Protein AF-A0A382RWQ9-F1 (afdb_monomer_lite)

pLDDT: mean 78.15, std 11.89, range [47.72, 90.38]

Radius of gyration: 14.44 Å; chains: 1; bounding box: 28×22×45 Å

Structure (mmCIF, N/CA/C/O backbone):
data_AF-A0A382RWQ9-F1
#
_entry.id   AF-A0A382RWQ9-F1
#
loop_
_atom_site.group_PDB
_atom_site.id
_atom_site.type_symbol
_atom_site.label_atom_id
_atom_site.label_alt_id
_atom_site.label_comp_id
_atom_site.label_asym_id
_atom_site.label_entity_id
_atom_site.label_seq_id
_atom_site.pdbx_PDB_ins_code
_atom_site.Cartn_x
_atom_site.Cartn_y
_atom_site.Cartn_z
_atom_site.occupancy
_atom_site.B_iso_or_equiv
_atom_site.auth_seq_id
_atom_site.auth_comp_id
_atom_site.auth_asym_id
_atom_site.auth_atom_id
_atom_site.pdbx_PDB_model_num
ATOM 1 N N . MET A 1 1 ? -18.315 0.513 5.921 1.00 67.69 1 MET A N 1
ATOM 2 C CA . MET A 1 1 ? -17.005 1.185 5.805 1.00 67.69 1 MET A CA 1
ATOM 3 C C . MET A 1 1 ? -17.236 2.655 5.472 1.00 67.69 1 MET A C 1
ATOM 5 O O . MET A 1 1 ? -17.317 2.983 4.294 1.00 67.69 1 MET A O 1
ATOM 9 N N . PRO A 1 2 ? -17.462 3.523 6.472 1.00 83.31 2 PRO A N 1
ATOM 10 C CA . PRO A 1 2 ? -17.598 4.962 6.246 1.00 83.31 2 PRO A CA 1
ATOM 11 C C . PRO A 1 2 ? -16.254 5.668 5.994 1.00 83.31 2 PRO A C 1
ATOM 13 O O . PRO A 1 2 ? -16.260 6.767 5.448 1.00 83.31 2 PRO A O 1
ATOM 16 N N . TYR A 1 3 ? -15.119 5.039 6.327 1.00 87.44 3 TYR A N 1
ATOM 17 C CA . TYR A 1 3 ? -13.780 5.611 6.150 1.00 87.44 3 TYR A CA 1
ATOM 18 C C . TYR A 1 3 ? -12.905 4.724 5.259 1.00 87.44 3 TYR A C 1
ATOM 20 O O . TYR A 1 3 ? -13.071 3.502 5.217 1.00 87.44 3 TYR A O 1
ATOM 28 N N . PHE A 1 4 ? -11.967 5.337 4.537 1.00 87.56 4 PHE A N 1
ATOM 29 C CA . PHE A 1 4 ? -10.981 4.624 3.729 1.00 87.56 4 PHE A CA 1
ATOM 30 C C . PHE A 1 4 ? -9.651 5.380 3.678 1.00 87.56 4 PHE A C 1
ATOM 32 O O . PHE A 1 4 ? -9.621 6.607 3.745 1.00 87.56 4 PHE A O 1
ATOM 39 N N . VAL A 1 5 ? -8.558 4.640 3.494 1.00 85.94 5 VAL A N 1
ATOM 40 C CA . VAL A 1 5 ? -7.229 5.191 3.194 1.00 85.94 5 VAL A CA 1
ATOM 41 C C . VAL A 1 5 ? -6.775 4.645 1.850 1.00 85.94 5 VAL A C 1
ATOM 43 O O . VAL A 1 5 ? -6.874 3.444 1.595 1.00 85.94 5 VAL A O 1
ATOM 46 N N . ASN A 1 6 ? -6.291 5.531 0.979 1.00 87.19 6 ASN A N 1
ATOM 47 C CA . ASN A 1 6 ? -5.769 5.166 -0.332 1.00 87.19 6 ASN A CA 1
ATOM 48 C C . ASN A 1 6 ? -4.247 5.329 -0.367 1.00 87.19 6 ASN A C 1
ATOM 50 O O . ASN A 1 6 ? -3.725 6.443 -0.320 1.00 87.19 6 ASN A O 1
ATOM 54 N N . PHE A 1 7 ? -3.540 4.213 -0.495 1.00 85.44 7 PHE A N 1
ATOM 55 C CA . PHE A 1 7 ? -2.096 4.184 -0.662 1.00 85.44 7 PHE A CA 1
ATOM 56 C C . PHE A 1 7 ? -1.753 4.258 -2.146 1.00 85.44 7 PHE A C 1
ATOM 58 O O . PHE A 1 7 ? -1.911 3.281 -2.877 1.00 85.44 7 PHE A O 1
ATOM 65 N N . LEU A 1 8 ? -1.259 5.415 -2.587 1.00 86.06 8 LEU A N 1
ATOM 66 C CA . LEU A 1 8 ? -0.831 5.639 -3.966 1.00 86.06 8 LEU A CA 1
ATOM 67 C C . LEU A 1 8 ? 0.671 5.383 -4.107 1.00 86.06 8 LEU A C 1
ATOM 69 O O . LEU A 1 8 ? 1.488 5.970 -3.395 1.00 86.06 8 LEU A O 1
ATOM 73 N N . ARG A 1 9 ? 1.048 4.530 -5.060 1.00 84.19 9 ARG A N 1
ATOM 74 C CA . ARG A 1 9 ? 2.442 4.265 -5.422 1.00 84.19 9 ARG A CA 1
ATOM 75 C C . ARG A 1 9 ? 2.674 4.570 -6.894 1.00 84.19 9 ARG A C 1
ATOM 77 O O . ARG A 1 9 ? 1.885 4.181 -7.753 1.00 84.19 9 ARG A O 1
ATOM 84 N N . PHE A 1 10 ? 3.799 5.226 -7.163 1.00 85.25 10 PHE A N 1
ATOM 85 C CA . PHE A 1 10 ? 4.319 5.495 -8.501 1.00 85.25 10 PHE A CA 1
ATOM 86 C C . PHE A 1 10 ? 5.549 4.608 -8.714 1.00 85.25 10 PHE A C 1
ATOM 88 O O . PHE A 1 10 ? 6.634 4.946 -8.235 1.00 85.25 10 PHE A O 1
ATOM 95 N N . PRO A 1 11 ? 5.403 3.439 -9.358 1.00 81.94 11 PRO A N 1
ATOM 96 C CA . PRO A 1 11 ? 6.523 2.550 -9.607 1.00 81.94 11 PRO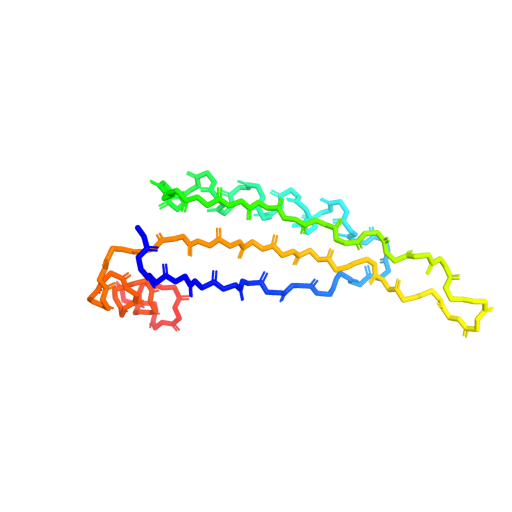 A CA 1
ATOM 97 C C . PRO A 1 11 ? 7.552 3.231 -10.509 1.00 81.94 11 PRO A C 1
ATOM 99 O O . PRO A 1 11 ? 7.206 3.803 -11.543 1.00 81.94 11 PRO A O 1
ATOM 102 N N . GLY A 1 12 ? 8.831 3.121 -10.152 1.00 80.81 12 GLY A N 1
ATOM 103 C CA . GLY A 1 12 ? 9.910 3.480 -11.070 1.00 80.81 12 GLY A CA 1
ATOM 104 C C . GLY A 1 12 ? 9.915 2.583 -12.323 1.00 80.81 12 GLY A C 1
ATOM 105 O O . GLY A 1 12 ? 9.295 1.510 -12.317 1.00 80.81 12 GLY A O 1
ATOM 106 N N . PRO A 1 13 ? 10.641 2.968 -13.388 1.00 79.81 13 PRO A N 1
ATOM 107 C CA . PRO A 1 13 ? 10.743 2.179 -14.616 1.00 79.81 13 PRO A CA 1
ATOM 108 C C . PRO A 1 13 ? 11.096 0.709 -14.339 1.00 79.81 13 PRO A C 1
ATOM 110 O O . PRO A 1 13 ? 11.987 0.420 -13.543 1.00 79.81 13 PRO A O 1
ATOM 113 N N . GLY A 1 14 ? 10.363 -0.226 -14.954 1.00 81.62 14 GLY A N 1
ATOM 114 C CA . GLY A 1 14 ? 10.575 -1.672 -14.792 1.00 81.62 14 GLY A CA 1
ATOM 115 C C . GLY A 1 14 ? 10.126 -2.282 -13.453 1.00 81.62 14 GLY A C 1
ATOM 116 O O . GLY A 1 14 ? 10.216 -3.495 -13.289 1.00 81.62 14 GLY A O 1
ATOM 117 N N . ASN A 1 15 ? 9.610 -1.492 -12.501 1.00 84.56 15 ASN A N 1
ATOM 118 C CA . ASN A 1 15 ? 9.253 -1.980 -11.158 1.00 84.56 15 ASN A CA 1
ATOM 119 C C . ASN A 1 15 ? 7.746 -2.164 -10.923 1.00 84.56 15 ASN A C 1
ATOM 121 O O . ASN A 1 15 ? 7.349 -2.507 -9.812 1.00 84.56 15 ASN A O 1
ATOM 125 N N . ALA A 1 16 ? 6.900 -1.970 -11.940 1.00 82.75 16 ALA A N 1
ATOM 126 C CA . ALA A 1 16 ? 5.443 -2.038 -11.795 1.00 82.75 16 ALA A CA 1
ATOM 127 C C . ALA A 1 16 ? 4.963 -3.351 -11.147 1.00 82.75 16 ALA A C 1
ATOM 129 O O . ALA A 1 16 ? 4.249 -3.314 -10.150 1.00 82.75 16 ALA A O 1
ATOM 130 N N . PHE A 1 17 ? 5.414 -4.508 -11.640 1.00 85.12 17 PHE A N 1
ATOM 131 C CA . PHE A 1 17 ? 5.012 -5.805 -11.081 1.00 85.12 17 PHE A CA 1
ATOM 132 C C . PHE A 1 17 ? 5.548 -6.042 -9.666 1.00 85.12 17 PHE A C 1
ATOM 134 O O . PHE A 1 17 ? 4.816 -6.541 -8.821 1.00 85.12 17 PHE A O 1
ATOM 141 N N . LYS A 1 18 ? 6.771 -5.589 -9.363 1.00 88.44 18 LYS A N 1
ATOM 142 C CA . LYS A 1 18 ? 7.322 -5.673 -8.001 1.00 88.44 18 LYS A CA 1
ATOM 143 C C . LYS A 1 18 ? 6.484 -4.873 -7.005 1.00 88.44 18 LYS A C 1
ATOM 145 O O . LYS A 1 18 ? 6.197 -5.349 -5.912 1.00 88.44 18 LYS A O 1
ATOM 150 N N . VAL A 1 19 ? 6.074 -3.662 -7.387 1.00 87.00 19 VAL A N 1
ATOM 151 C CA . VAL A 1 19 ? 5.199 -2.828 -6.552 1.00 87.00 19 VAL A CA 1
ATOM 152 C C . VAL A 1 19 ? 3.806 -3.452 -6.438 1.00 87.00 19 VAL A C 1
ATOM 154 O O . VAL A 1 19 ? 3.235 -3.439 -5.352 1.00 87.00 19 VAL A O 1
ATOM 157 N N . LEU A 1 20 ? 3.273 -4.048 -7.509 1.00 86.75 20 LEU A N 1
ATOM 158 C CA . LEU A 1 20 ? 1.991 -4.757 -7.472 1.00 86.75 20 LEU A CA 1
ATOM 159 C C . LEU A 1 20 ? 2.017 -5.933 -6.489 1.00 86.75 20 LEU A C 1
ATOM 161 O O . LEU A 1 20 ? 1.103 -6.069 -5.678 1.00 86.75 20 LEU A O 1
ATOM 165 N N . ASP A 1 21 ? 3.056 -6.761 -6.537 1.00 89.94 21 ASP A N 1
ATOM 166 C CA . ASP A 1 21 ? 3.189 -7.915 -5.647 1.00 89.94 21 ASP A CA 1
ATOM 167 C C . ASP A 1 21 ? 3.364 -7.483 -4.187 1.00 89.94 21 ASP A C 1
ATOM 169 O O . ASP A 1 21 ? 2.724 -8.046 -3.299 1.00 89.94 21 ASP A O 1
ATOM 173 N N . ALA A 1 22 ? 4.125 -6.412 -3.938 1.00 89.69 22 ALA A N 1
ATOM 174 C CA . ALA A 1 22 ? 4.228 -5.816 -2.608 1.00 89.69 22 ALA A CA 1
ATOM 175 C C . ALA A 1 22 ? 2.870 -5.300 -2.092 1.00 89.69 22 ALA A C 1
ATOM 177 O O . ALA A 1 22 ? 2.539 -5.505 -0.927 1.00 89.69 22 ALA A O 1
ATOM 178 N N . MET A 1 23 ? 2.050 -4.678 -2.948 1.00 88.25 23 MET A N 1
ATOM 179 C CA . MET A 1 23 ? 0.705 -4.221 -2.569 1.00 88.25 23 MET A CA 1
ATOM 180 C C . MET A 1 23 ? -0.247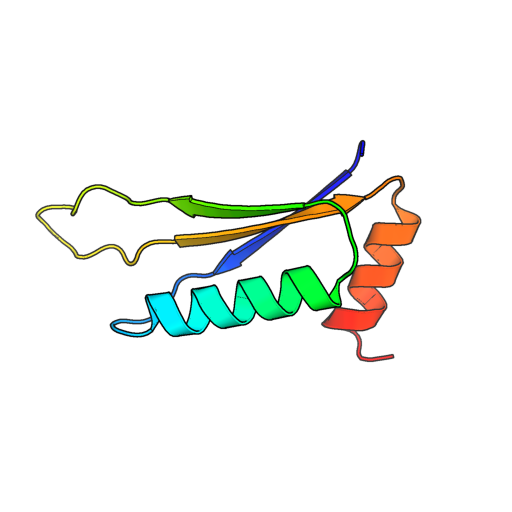 -5.391 -2.288 1.00 88.25 23 MET A C 1
ATOM 182 O O . MET A 1 23 ? -1.040 -5.307 -1.354 1.00 88.25 23 MET A O 1
ATOM 186 N N . LYS A 1 24 ? -0.152 -6.499 -3.038 1.00 88.56 24 LYS A N 1
ATOM 187 C CA . LYS A 1 24 ? -0.912 -7.734 -2.758 1.00 88.56 24 LYS A CA 1
ATOM 188 C C . LYS A 1 24 ? -0.534 -8.334 -1.408 1.00 88.56 24 LYS A C 1
ATOM 190 O O . LYS A 1 24 ? -1.423 -8.678 -0.633 1.00 88.56 24 LYS A O 1
ATOM 195 N N . ALA A 1 25 ? 0.763 -8.419 -1.116 1.00 88.81 25 ALA A N 1
ATOM 196 C CA . ALA A 1 25 ? 1.254 -8.886 0.175 1.00 88.81 25 ALA A CA 1
ATOM 197 C C . ALA A 1 25 ? 0.778 -7.979 1.321 1.00 88.81 25 ALA A C 1
ATOM 199 O O . ALA A 1 25 ? 0.268 -8.480 2.320 1.00 88.81 25 ALA A O 1
ATOM 200 N N . ALA A 1 26 ? 0.859 -6.654 1.152 1.00 84.25 26 ALA A N 1
ATOM 201 C CA . ALA A 1 26 ? 0.369 -5.692 2.138 1.00 84.25 26 ALA A CA 1
ATOM 202 C C . ALA A 1 26 ? -1.147 -5.812 2.368 1.00 84.25 26 ALA A C 1
ATOM 204 O O . ALA A 1 26 ? -1.599 -5.785 3.508 1.00 84.25 26 ALA A O 1
ATOM 205 N N . HIS A 1 27 ? -1.936 -5.998 1.305 1.00 85.50 27 HIS A N 1
ATOM 206 C CA . HIS A 1 27 ? -3.380 -6.194 1.420 1.00 85.50 27 HIS A CA 1
ATOM 207 C C . HIS A 1 27 ? -3.733 -7.479 2.181 1.00 85.50 27 HIS A C 1
ATOM 209 O O . HIS A 1 27 ? -4.568 -7.442 3.083 1.00 85.50 27 HIS A O 1
ATOM 215 N N . ALA A 1 28 ? -3.061 -8.591 1.865 1.00 86.38 28 ALA A N 1
ATOM 216 C CA . ALA A 1 28 ? -3.247 -9.857 2.570 1.00 86.38 28 ALA A CA 1
ATOM 217 C C . ALA A 1 28 ? -2.851 -9.754 4.054 1.00 86.38 28 ALA A C 1
ATOM 219 O O . ALA A 1 28 ? -3.572 -10.251 4.914 1.00 86.38 28 ALA A O 1
ATOM 220 N N . ALA A 1 29 ? -1.743 -9.068 4.359 1.00 83.25 29 ALA A N 1
ATOM 221 C CA . ALA A 1 29 ? -1.266 -8.864 5.726 1.00 83.25 29 ALA A CA 1
ATOM 222 C C . ALA A 1 29 ? -2.161 -7.918 6.543 1.00 83.25 29 ALA A C 1
ATOM 224 O O . ALA A 1 29 ? -2.316 -8.108 7.746 1.00 83.25 29 ALA A O 1
ATOM 225 N N . ALA A 1 30 ? -2.775 -6.917 5.904 1.00 78.75 30 ALA A N 1
ATOM 226 C CA . ALA A 1 30 ? -3.646 -5.963 6.585 1.00 78.75 30 ALA A CA 1
ATOM 227 C C . ALA A 1 30 ? -4.927 -6.608 7.136 1.00 78.75 30 ALA A C 1
ATOM 229 O O . ALA A 1 30 ? -5.530 -6.034 8.045 1.00 78.75 30 ALA A O 1
ATOM 230 N N . GLY A 1 31 ? -5.358 -7.749 6.572 1.00 77.88 31 GLY A N 1
ATOM 231 C CA . GLY A 1 31 ? -6.534 -8.506 7.018 1.00 77.88 31 GLY A CA 1
ATOM 232 C C . GLY A 1 31 ? -7.852 -7.726 6.948 1.00 77.88 31 GLY A C 1
ATOM 233 O O . GLY A 1 31 ? -8.821 -8.091 7.609 1.00 77.88 31 GLY A O 1
ATOM 234 N N . ARG A 1 32 ? -7.883 -6.627 6.186 1.00 77.56 32 ARG A N 1
ATOM 235 C CA . ARG A 1 32 ? -8.987 -5.662 6.141 1.00 77.56 32 ARG A CA 1
ATOM 236 C C . ARG A 1 32 ? -9.686 -5.675 4.781 1.00 77.56 32 ARG A C 1
ATOM 238 O O . ARG A 1 32 ? -9.023 -5.871 3.759 1.00 77.56 32 ARG A O 1
ATOM 245 N N . PRO A 1 33 ? -11.005 -5.414 4.743 1.00 75.69 33 PRO A N 1
ATOM 246 C CA . PRO A 1 33 ? -11.723 -5.241 3.488 1.00 75.69 33 PRO A CA 1
ATOM 247 C C . PRO A 1 33 ? -11.140 -4.060 2.699 1.00 75.69 33 PRO A C 1
ATOM 249 O O . PRO A 1 33 ? -10.848 -2.998 3.250 1.00 75.69 33 PRO A O 1
ATOM 252 N N . GLY A 1 34 ? -10.943 -4.251 1.398 1.00 79.38 34 GLY A N 1
ATOM 253 C CA . GLY A 1 34 ? -10.256 -3.286 0.546 1.00 79.38 34 GLY A CA 1
ATOM 254 C C . GLY A 1 34 ? -10.013 -3.829 -0.856 1.00 79.38 34 GLY A C 1
ATOM 255 O O . GLY A 1 34 ? -10.275 -5.000 -1.107 1.00 79.38 34 GLY A O 1
ATOM 256 N N . ASN A 1 35 ? -9.509 -2.980 -1.754 1.00 80.56 35 ASN A N 1
ATOM 257 C CA . ASN A 1 35 ? -9.230 -3.334 -3.148 1.00 80.56 35 ASN A CA 1
ATOM 258 C C . ASN A 1 35 ? -7.889 -2.756 -3.613 1.00 80.56 35 ASN A C 1
ATOM 260 O O . ASN A 1 35 ? -7.524 -1.634 -3.260 1.00 80.56 35 ASN A O 1
ATOM 264 N N . ILE A 1 36 ? -7.194 -3.490 -4.482 1.00 78.75 36 ILE A N 1
ATOM 265 C CA . ILE A 1 36 ? -6.038 -2.986 -5.234 1.00 78.75 36 ILE A CA 1
ATOM 266 C C . ILE A 1 36 ? -6.510 -2.570 -6.624 1.00 78.75 36 ILE A C 1
ATOM 268 O O . ILE A 1 36 ? -7.159 -3.349 -7.321 1.00 78.75 36 ILE A O 1
ATOM 272 N N . THR A 1 37 ? -6.157 -1.360 -7.049 1.00 77.75 37 THR A N 1
ATOM 273 C CA . THR A 1 37 ? -6.444 -0.855 -8.393 1.00 77.75 37 THR A CA 1
ATOM 274 C C . THR A 1 37 ? -5.157 -0.416 -9.084 1.00 77.75 37 THR A C 1
ATOM 276 O O . THR A 1 37 ? -4.289 0.218 -8.488 1.00 77.75 37 THR A O 1
ATOM 279 N N . VAL A 1 38 ? -5.012 -0.771 -10.359 1.00 74.38 38 VAL A N 1
ATOM 280 C CA . VAL A 1 38 ? -3.885 -0.357 -11.204 1.00 74.38 38 VAL A CA 1
ATOM 281 C C . VAL A 1 38 ? -4.467 0.432 -12.372 1.00 74.38 38 VAL A C 1
ATOM 283 O O . VAL A 1 38 ? -4.968 -0.184 -13.316 1.00 74.38 38 VAL A O 1
ATOM 286 N N . PRO A 1 39 ? -4.474 1.779 -12.333 1.00 65.06 39 PRO A N 1
ATOM 287 C CA . PRO A 1 39 ? -4.930 2.568 -13.461 1.00 65.06 39 PRO A CA 1
ATOM 288 C C . PRO A 1 39 ? -3.944 2.388 -14.612 1.00 65.06 39 PRO A C 1
ATOM 290 O O . PRO A 1 39 ? -2.795 2.836 -14.557 1.00 65.06 39 PRO A O 1
ATOM 293 N N . VAL A 1 40 ? -4.400 1.729 -15.672 1.00 59.50 40 VAL A N 1
ATOM 294 C CA . VAL A 1 40 ? -3.664 1.669 -16.931 1.00 59.50 40 VAL A CA 1
ATOM 295 C C . VAL A 1 40 ? -3.965 2.965 -17.674 1.00 59.50 40 VAL A C 1
ATOM 297 O O . VAL A 1 40 ? -4.989 3.091 -18.341 1.00 59.50 40 VAL A O 1
ATOM 300 N N . SER A 1 41 ? -3.104 3.972 -17.512 1.00 55.88 41 SER A N 1
ATOM 301 C CA . SER A 1 41 ? -3.163 5.148 -18.383 1.00 55.88 41 SER A CA 1
ATOM 302 C C . SER A 1 41 ? -2.802 4.718 -19.801 1.00 55.88 41 SER A C 1
ATOM 304 O O . SER A 1 41 ? -1.825 3.992 -19.995 1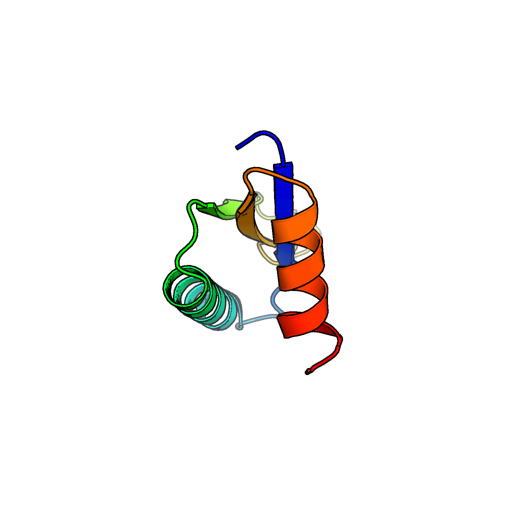.00 55.88 41 SER A O 1
ATOM 306 N N . ALA A 1 42 ? -3.535 5.221 -20.797 1.00 51.34 42 ALA A N 1
ATOM 307 C CA . ALA A 1 42 ? -3.061 5.186 -22.174 1.00 51.34 42 ALA A CA 1
ATOM 308 C C . ALA A 1 42 ? -1.656 5.807 -22.231 1.00 51.34 42 ALA A C 1
ATOM 310 O O . ALA A 1 42 ? -1.373 6.774 -21.510 1.00 51.34 42 ALA A O 1
ATOM 311 N N . ALA A 1 43 ? -0.773 5.229 -23.051 1.00 52.88 43 ALA A N 1
ATOM 312 C CA . ALA A 1 43 ? 0.557 5.773 -23.272 1.00 52.88 43 ALA A CA 1
ATOM 313 C C . ALA A 1 43 ? 0.415 7.237 -23.710 1.00 52.88 43 ALA A C 1
ATOM 315 O O . ALA A 1 43 ? -0.158 7.526 -24.759 1.00 52.88 43 ALA A O 1
ATOM 316 N N . ASN A 1 44 ? 0.894 8.171 -22.888 1.00 50.78 44 ASN A N 1
ATOM 317 C CA . ASN A 1 44 ? 1.026 9.553 -23.320 1.00 50.78 44 ASN A CA 1
ATOM 318 C C . ASN A 1 44 ? 2.087 9.565 -24.443 1.00 50.78 44 ASN A C 1
ATOM 320 O O . ASN A 1 44 ? 3.201 9.093 -24.198 1.00 50.78 44 ASN A O 1
ATOM 324 N N . PRO A 1 45 ? 1.784 10.095 -25.646 1.00 56.06 45 PRO A N 1
ATOM 325 C CA . PRO A 1 45 ? 2.723 10.115 -26.772 1.00 56.06 45 PRO A CA 1
ATOM 326 C C . PRO A 1 45 ? 4.057 10.799 -26.444 1.00 56.06 45 PRO A C 1
ATOM 328 O O . PRO A 1 45 ? 5.063 10.544 -27.096 1.00 56.06 45 PRO A O 1
ATOM 331 N N . VAL A 1 46 ? 4.058 11.672 -25.431 1.00 59.50 46 VAL A N 1
ATOM 332 C CA . VAL A 1 46 ? 5.187 12.534 -25.055 1.00 59.50 46 VAL A CA 1
ATOM 333 C C . VAL A 1 46 ? 5.880 12.064 -23.766 1.00 59.50 46 VAL A C 1
ATOM 335 O O . VAL A 1 46 ? 6.825 12.691 -23.297 1.00 59.50 46 VAL A O 1
ATOM 338 N N . GLY A 1 47 ? 5.436 10.961 -23.157 1.00 54.31 47 GLY A N 1
ATOM 339 C CA . GLY A 1 47 ? 6.098 10.414 -21.976 1.00 54.31 47 GLY A CA 1
ATOM 340 C C . GLY A 1 47 ? 5.433 9.154 -21.444 1.00 54.31 47 GLY A C 1
ATOM 341 O O . GLY A 1 47 ? 4.226 9.127 -21.222 1.00 54.31 47 GLY A O 1
ATOM 342 N N . SER A 1 48 ? 6.236 8.126 -21.172 1.00 57.38 48 SER A N 1
ATOM 343 C CA . SER A 1 48 ? 5.800 6.939 -20.433 1.00 57.38 48 SER A CA 1
ATOM 344 C C . SER A 1 48 ? 5.458 7.357 -19.001 1.00 57.38 48 SER A C 1
ATOM 346 O O . SER A 1 48 ? 6.327 7.405 -18.133 1.00 57.38 48 SER A O 1
ATOM 348 N N . ARG A 1 49 ? 4.209 7.767 -18.748 1.00 54.69 49 ARG A N 1
ATOM 349 C CA . ARG A 1 49 ? 3.737 7.959 -17.374 1.00 54.69 49 ARG A CA 1
ATOM 350 C C . ARG A 1 49 ? 3.662 6.558 -16.762 1.00 54.69 49 ARG A C 1
ATOM 352 O O . ARG A 1 49 ? 2.899 5.744 -17.285 1.00 54.69 49 ARG A O 1
ATOM 359 N N . PRO A 1 50 ? 4.453 6.238 -15.725 1.00 58.97 50 PRO A N 1
ATOM 360 C CA . PRO A 1 50 ? 4.389 4.920 -15.115 1.00 58.97 50 PRO A CA 1
ATOM 361 C C . PRO A 1 50 ? 2.967 4.684 -14.596 1.00 58.97 50 PRO A C 1
ATOM 363 O O . PRO A 1 50 ? 2.346 5.593 -14.042 1.00 58.97 50 PRO A O 1
ATOM 366 N N . GLY A 1 51 ? 2.438 3.478 -14.817 1.00 70.88 51 GLY A N 1
ATOM 367 C CA . GLY A 1 51 ? 1.135 3.088 -14.282 1.00 70.88 51 GLY A CA 1
ATOM 368 C C . GLY A 1 51 ? 1.115 3.278 -12.766 1.00 70.88 51 GLY A C 1
ATOM 369 O O . GLY A 1 51 ? 2.082 2.939 -12.090 1.00 70.88 51 GLY A O 1
ATOM 370 N N . LEU A 1 52 ? 0.039 3.854 -12.236 1.00 79.38 52 LEU A N 1
ATOM 371 C CA . LEU A 1 52 ? -0.133 4.016 -10.794 1.00 79.38 52 LEU A CA 1
ATOM 372 C C . LEU A 1 52 ? -0.558 2.674 -10.182 1.00 79.38 52 LEU A C 1
ATOM 374 O O . LEU A 1 52 ? -1.212 1.866 -10.836 1.00 79.38 52 LEU A O 1
ATOM 378 N N . ILE A 1 53 ? -0.199 2.420 -8.928 1.00 82.50 53 ILE A N 1
ATOM 379 C CA . ILE A 1 53 ? -0.750 1.293 -8.169 1.00 82.50 53 ILE A CA 1
ATOM 380 C C . ILE A 1 53 ? -1.350 1.855 -6.888 1.00 82.50 53 ILE A C 1
ATOM 382 O O . ILE A 1 53 ? -0.670 2.543 -6.129 1.00 82.50 53 ILE A O 1
ATOM 386 N N . SER A 1 54 ? -2.637 1.600 -6.688 1.00 86.00 54 SER A N 1
ATOM 387 C CA . SER A 1 54 ? -3.428 2.065 -5.556 1.00 86.00 54 SER A CA 1
ATOM 388 C C . SER A 1 54 ? -3.893 0.871 -4.732 1.00 86.00 54 SER A C 1
ATOM 390 O O . SER A 1 54 ? -4.373 -0.119 -5.282 1.00 86.00 54 SER A O 1
ATOM 392 N N . LEU A 1 55 ? -3.766 0.973 -3.413 1.00 86.75 55 LEU A N 1
ATOM 393 C CA . LEU A 1 55 ? -4.378 0.061 -2.452 1.00 86.75 55 LEU A CA 1
ATOM 394 C C . LEU A 1 55 ? -5.348 0.867 -1.590 1.00 86.75 55 LEU A C 1
ATOM 396 O O . LEU A 1 55 ? -4.936 1.794 -0.898 1.00 86.75 55 LEU A O 1
ATOM 400 N N . VAL A 1 56 ? -6.627 0.511 -1.625 1.00 85.31 56 VAL A N 1
ATOM 401 C CA . VAL A 1 56 ? -7.662 1.110 -0.782 1.00 85.31 56 VAL A CA 1
ATOM 402 C C . VAL A 1 56 ? -7.956 0.161 0.370 1.00 85.31 56 VAL A C 1
ATOM 404 O O . VAL A 1 56 ? -8.422 -0.951 0.134 1.00 85.31 56 VAL A O 1
ATOM 407 N N . GLY A 1 57 ? -7.695 0.605 1.599 1.00 85.38 57 GLY A N 1
ATOM 408 C CA . GLY A 1 57 ? -8.128 -0.071 2.824 1.00 85.38 57 GLY A CA 1
ATOM 409 C C . GLY A 1 57 ? -9.382 0.595 3.383 1.00 85.38 57 GLY A C 1
ATOM 410 O O . GLY A 1 57 ? -9.428 1.823 3.471 1.00 85.38 57 GLY A O 1
ATOM 411 N N . GLY A 1 58 ? -10.400 -0.193 3.724 1.00 86.19 58 GLY A N 1
ATOM 412 C CA . GLY A 1 58 ? -11.633 0.288 4.342 1.00 86.19 58 GLY A CA 1
ATOM 413 C C . GLY A 1 58 ? -11.615 0.160 5.864 1.00 86.19 58 GLY A C 1
ATOM 414 O O . GLY A 1 58 ? -11.069 -0.801 6.405 1.00 86.19 58 GLY A O 1
ATOM 415 N N . PHE A 1 59 ? -12.245 1.123 6.535 1.00 87.81 59 PHE A N 1
ATOM 416 C CA . PHE A 1 59 ? -12.287 1.248 7.993 1.00 87.81 59 PHE A CA 1
ATOM 417 C C . PHE A 1 59 ? -13.714 1.549 8.466 1.00 87.81 59 PHE A C 1
ATOM 419 O O . PHE A 1 59 ? -14.527 2.148 7.743 1.00 87.81 59 PHE A O 1
ATOM 426 N N . THR A 1 60 ? -14.044 1.092 9.672 1.00 87.69 60 THR A N 1
ATOM 427 C CA . THR A 1 60 ? -15.377 1.235 10.274 1.00 87.69 60 THR A CA 1
ATOM 428 C C . THR A 1 60 ? -15.522 2.548 11.036 1.00 87.69 60 THR A C 1
ATOM 430 O O . THR A 1 60 ? -16.579 3.172 10.974 1.00 87.69 60 THR A O 1
ATOM 433 N N . ASN A 1 61 ? -14.467 2.984 11.717 1.00 89.69 61 ASN A N 1
ATOM 434 C CA . ASN A 1 61 ? -14.413 4.198 12.532 1.00 89.69 61 ASN A CA 1
ATOM 435 C C . ASN A 1 61 ? -13.032 4.868 12.395 1.00 89.69 61 ASN A C 1
ATOM 437 O O . ASN A 1 61 ? -12.159 4.349 11.696 1.00 89.69 61 ASN A O 1
ATOM 441 N N . LEU A 1 62 ? -12.861 6.039 13.015 1.00 90.00 62 LEU A N 1
ATOM 442 C CA . LEU A 1 62 ? -11.592 6.772 12.989 1.00 90.00 62 LEU A CA 1
ATOM 443 C C . LEU A 1 62 ? -10.521 6.123 13.878 1.00 90.00 62 LEU A C 1
ATOM 445 O O . LEU A 1 62 ? -9.364 6.112 13.479 1.00 90.00 62 LEU A O 1
ATOM 449 N N . ASP A 1 63 ? -10.898 5.480 14.987 1.00 90.38 63 ASP A N 1
ATOM 450 C CA . ASP A 1 63 ? -9.949 4.788 15.874 1.00 90.38 63 ASP A CA 1
ATOM 451 C C . ASP A 1 63 ? -9.163 3.687 15.133 1.00 90.38 63 ASP A C 1
ATOM 453 O O . ASP A 1 63 ? -7.968 3.500 15.346 1.00 90.38 63 ASP A O 1
ATOM 457 N N . GLU A 1 64 ? -9.809 2.963 14.211 1.00 86.94 64 GLU A N 1
ATOM 458 C CA . GLU A 1 64 ? -9.145 1.963 13.365 1.00 86.94 64 GLU A CA 1
ATOM 459 C C . GLU A 1 64 ? -8.159 2.586 12.358 1.00 86.94 64 GLU A C 1
ATOM 461 O O . GLU A 1 64 ? -7.212 1.911 11.938 1.00 86.94 64 GLU A O 1
ATOM 466 N N . VAL A 1 65 ? -8.392 3.838 11.944 1.00 86.44 65 VAL A N 1
ATOM 467 C CA . VAL A 1 65 ? -7.483 4.598 11.073 1.00 86.44 65 VAL A CA 1
ATOM 468 C C . VAL A 1 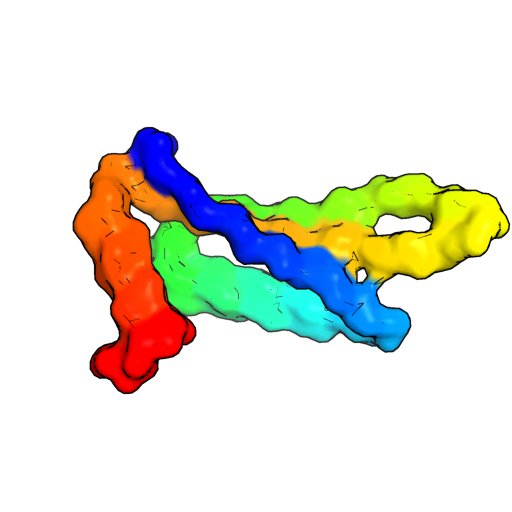65 ? -6.272 5.058 11.875 1.00 86.44 65 VAL A C 1
ATOM 470 O O . VAL A 1 65 ? -5.150 4.853 11.416 1.00 86.44 65 VAL A O 1
ATOM 473 N N . ASP A 1 66 ? -6.493 5.599 13.072 1.00 88.06 66 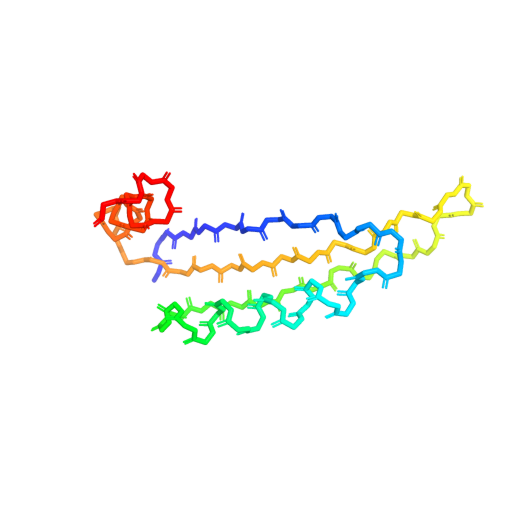ASP A N 1
ATOM 474 C CA . ASP A 1 66 ? -5.431 6.055 13.973 1.00 88.06 66 ASP A CA 1
ATOM 475 C C . ASP A 1 66 ? -4.536 4.884 14.392 1.00 88.06 66 ASP A C 1
ATOM 477 O O . ASP A 1 66 ? -3.318 4.950 14.244 1.00 88.06 66 ASP A O 1
ATOM 481 N N . LEU A 1 67 ? -5.130 3.746 14.772 1.00 86.25 67 LEU A N 1
ATOM 482 C CA . LEU A 1 67 ? -4.381 2.526 15.083 1.00 86.25 67 LEU A CA 1
ATOM 483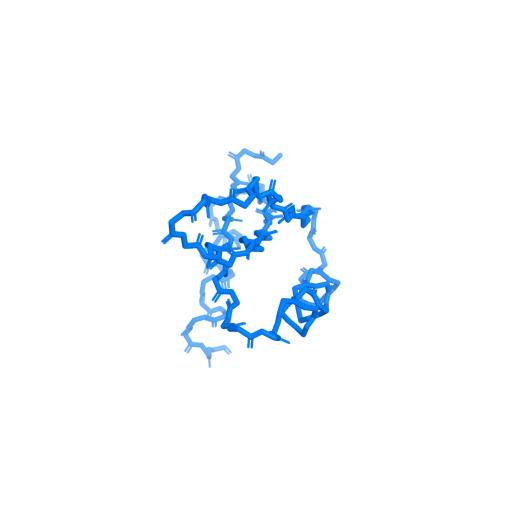 C C . LEU A 1 67 ? -3.507 2.071 13.906 1.00 86.25 67 LEU A C 1
ATOM 485 O O . LEU A 1 67 ? -2.367 1.657 14.100 1.00 86.25 67 LEU A O 1
ATOM 489 N N . MET A 1 68 ? -4.030 2.137 12.678 1.00 84.88 68 MET A N 1
ATOM 490 C CA . MET A 1 68 ? -3.250 1.821 11.481 1.00 84.88 68 MET A CA 1
ATOM 491 C C . MET A 1 68 ? -2.105 2.823 11.292 1.00 84.88 68 MET A C 1
ATOM 493 O O . MET A 1 68 ? -0.996 2.417 10.953 1.00 84.88 68 MET A O 1
ATOM 497 N N . GLN A 1 69 ? -2.328 4.113 11.540 1.00 82.19 69 GLN A N 1
ATOM 498 C CA . GLN A 1 69 ? -1.270 5.110 11.419 1.00 82.19 69 GLN A CA 1
ATOM 499 C C . GLN A 1 69 ? -0.144 4.888 12.432 1.00 82.19 69 GLN A C 1
ATOM 501 O O . GLN A 1 69 ? 1.015 4.856 12.023 1.00 82.19 69 GLN A O 1
ATOM 506 N N . THR A 1 70 ? -0.467 4.639 13.699 1.00 82.31 70 THR A N 1
ATOM 507 C CA . THR A 1 70 ? 0.538 4.354 14.732 1.00 82.31 70 THR A CA 1
ATOM 508 C C . THR A 1 70 ? 1.324 3.080 14.413 1.00 82.31 70 THR A C 1
ATOM 510 O O . THR A 1 70 ? 2.552 3.106 14.350 1.00 82.31 70 THR A O 1
ATOM 513 N N . GLN A 1 71 ? 0.634 1.991 14.056 1.00 77.31 71 GLN A N 1
ATOM 514 C CA . GLN A 1 71 ? 1.280 0.708 13.741 1.00 77.31 71 GLN A CA 1
ATOM 515 C C . GLN A 1 71 ? 2.204 0.760 12.514 1.00 77.31 71 GLN A C 1
ATOM 517 O O . GLN A 1 71 ? 3.221 0.071 12.475 1.00 77.31 71 GLN A O 1
ATOM 522 N N . PHE A 1 72 ? 1.845 1.522 11.474 1.00 70.88 72 PHE A N 1
ATOM 523 C CA . PHE A 1 72 ? 2.580 1.511 10.202 1.00 70.88 72 PHE A CA 1
ATOM 524 C C . PHE A 1 72 ? 3.526 2.697 10.001 1.00 70.88 72 PHE A C 1
ATOM 526 O O . PHE A 1 72 ? 4.471 2.574 9.217 1.00 70.88 72 PHE A O 1
ATOM 533 N N . PHE A 1 73 ? 3.279 3.841 10.642 1.00 70.62 73 PHE A N 1
ATOM 534 C CA . PHE A 1 73 ? 4.101 5.043 10.471 1.00 70.62 73 PHE A CA 1
ATOM 535 C C . PHE A 1 73 ? 4.929 5.390 11.705 1.00 70.62 73 PHE A C 1
ATOM 537 O O . PHE A 1 73 ? 6.011 5.952 11.539 1.00 70.62 73 PHE A O 1
ATOM 544 N N . GLU A 1 74 ? 4.465 5.044 12.907 1.00 72.50 74 GLU A N 1
ATOM 545 C CA . GLU A 1 74 ? 5.146 5.406 14.158 1.00 72.50 74 GLU A CA 1
ATOM 546 C C . GLU A 1 74 ? 6.031 4.269 14.703 1.00 72.50 74 GLU A C 1
ATOM 548 O O . GLU A 1 74 ? 6.916 4.537 15.511 1.00 72.50 74 GLU A O 1
ATOM 553 N N . ASN A 1 75 ? 5.910 3.044 14.162 1.00 54.50 75 ASN A N 1
ATOM 554 C CA . ASN A 1 75 ? 6.690 1.858 14.562 1.00 54.50 75 ASN A CA 1
ATOM 555 C C . ASN A 1 75 ? 6.613 1.552 16.078 1.00 54.50 75 ASN A C 1
ATOM 557 O O . ASN A 1 75 ? 7.604 1.109 16.665 1.00 54.50 75 ASN A O 1
ATOM 561 N N . GLU A 1 76 ? 5.450 1.766 16.699 1.00 47.72 76 GLU A N 1
ATOM 562 C CA . GLU A 1 76 ? 5.094 1.171 18.002 1.00 47.72 76 GLU A CA 1
ATOM 563 C C . GLU A 1 76 ? 4.357 -0.163 17.817 1.00 47.72 76 GLU A C 1
ATOM 565 O O . GLU A 1 76 ? 4.662 -1.106 18.584 1.00 47.72 76 GLU A O 1
#

Secondary structure (DSSP, 8-state):
--EEEEEEE-PPTT-HHHHHHHHHHHHHHHTSSEEEE------BTTB-PPPPEEEEEEESSSHHHHHHHIIIII--

Organism: NCBI:txid408172

Foldseek 3Di:
DVDKDKDKDQDDPPCVVVVVVVLVVVVVVVVADWDKDWDDDDQDPVDRRGIMIMIMGDDDDVVVVVVCCCVPPVVD

Sequence (76 aa):
MPYFVNFLRFPGPGNAFKVLDAMKAAHAAAGRPGNITVPVSAANPVGSRPGLISLVGGFTNLDEVDLMQTQFFENE